Protein AF-A0A9E4IHD2-F1 (afdb_monomer)

Foldseek 3Di:
DDDLADQDDQDPPDALVPVVLLVQCLVPVDDDDDPNNVSRVCSLVGHDQAQAKDWDDPDDQFKTWIKTWHNDPPIDIDTDRVGMDRHVSVVSSVSVQVSSCVGHVDRPPPPD

Nearest PDB structures (foldseek):
  6lvv-assembly1_B  TM=8.253E-01  e=1.212E-04  Paracoccus sp. SSG05
  7dpy-assembly1_A  TM=5.306E-01  e=4.553E+00  Brucella abortus bv. 1 str. 9-941
  1kcf-assembly1_A  TM=3.009E-01  e=1.473E+00  Schizosaccharomyces pombe
  8h5y-assembly2_A  TM=2.288E-01  e=6.632E+00  Escherichia coli K-12

Mean predicted a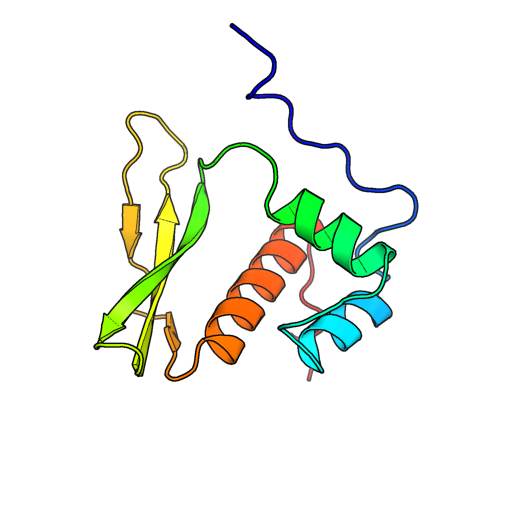ligned error: 5.0 Å

pLDDT: mean 90.04, std 11.97, range [42.06, 98.0]

Sequence (112 aa):
MSDFLKRPRLPAGIDGSRLDLWEEFRLRTFGKHSPDLQALLDYMRGGPITGKYFLKLTGPHSEWTLARFSDTFPLTTHTLPEHVFTTIEDAEFFVFRRRWEEMFGADPGAGS

Radius of gyration: 14.84 Å; Cα contacts (8 Å, |Δi|>4): 134; chains: 1; bounding box: 40×28×35 Å

Solvent-accessible surface area (backbone atoms only — not comparable to full-atom values): 6894 Å² total; per-residue (Å²): 144,84,63,82,76,56,60,66,73,77,61,86,97,69,59,76,82,52,52,67,49,55,50,51,41,71,78,46,75,73,79,92,65,55,73,67,46,45,50,50,49,52,44,71,70,45,45,67,63,55,54,36,76,47,79,41,78,78,38,92,97,49,29,35,27,39,27,30,33,34,79,52,82,80,77,49,77,45,76,41,83,92,42,70,29,70,46,69,60,62,46,51,51,49,54,49,45,52,54,42,23,76,72,52,76,53,53,90,71,79,85,114

Secondary structure (DSSP, 8-state):
--STT-PPPPPTT--TT-HHHHHHHHH-SSS---HHHHHHHHHHHSS--TT-EEEEEEETTTEEEEEEE-SSSSP-EEEEEEEEESSHHHHHHHHHHHHHHHHHS--GGGG-

Structure (mmCIF, N/CA/C/O backbone):
data_AF-A0A9E4IHD2-F1
#
_entry.id   AF-A0A9E4IHD2-F1
#
loop_
_atom_site.group_PDB
_atom_site.id
_atom_site.type_symbol
_atom_site.label_atom_id
_atom_site.label_alt_id
_atom_site.label_comp_id
_atom_site.label_asym_id
_atom_site.label_entity_id
_atom_site.label_seq_id
_atom_site.pdbx_PDB_ins_code
_atom_site.Cartn_x
_atom_site.Cartn_y
_atom_site.Cartn_z
_atom_site.occupancy
_atom_site.B_iso_or_equiv
_atom_site.auth_seq_id
_atom_site.auth_comp_id
_atom_site.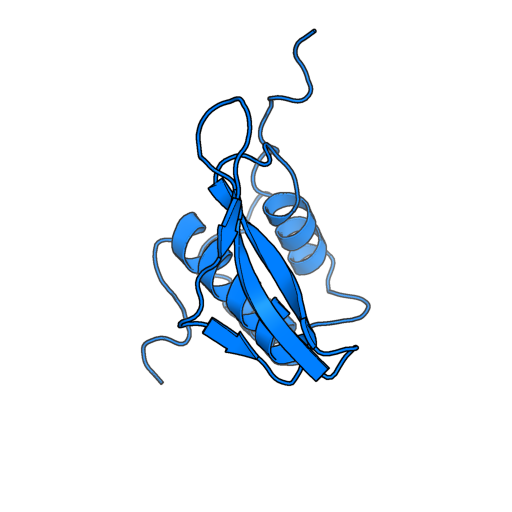auth_asym_id
_atom_site.auth_atom_id
_atom_site.pdbx_PDB_model_num
ATOM 1 N N . MET A 1 1 ? 26.728 -3.243 12.818 1.00 42.06 1 MET A N 1
ATOM 2 C CA . MET A 1 1 ? 25.466 -2.532 13.129 1.00 42.06 1 MET A CA 1
ATOM 3 C C . MET A 1 1 ? 24.902 -1.803 11.896 1.00 42.06 1 MET A C 1
ATOM 5 O O . MET A 1 1 ? 24.471 -0.669 12.013 1.00 42.06 1 MET A O 1
ATOM 9 N N . SER A 1 2 ? 24.916 -2.414 10.699 1.00 48.75 2 SER A N 1
ATOM 10 C CA . SER A 1 2 ? 24.560 -1.712 9.449 1.00 48.75 2 SER A CA 1
ATOM 11 C C . SER A 1 2 ? 24.237 -2.695 8.311 1.00 48.75 2 SER A C 1
ATOM 13 O O . SER A 1 2 ? 25.003 -2.850 7.370 1.00 48.75 2 SER A O 1
ATOM 15 N N . ASP A 1 3 ? 23.125 -3.419 8.433 1.00 48.38 3 ASP A N 1
ATOM 16 C CA . ASP A 1 3 ? 22.515 -4.139 7.294 1.00 48.38 3 ASP A CA 1
ATOM 17 C C . ASP A 1 3 ? 20.991 -3.927 7.252 1.00 48.38 3 ASP A C 1
ATOM 19 O O . ASP A 1 3 ? 20.410 -3.849 6.176 1.00 48.38 3 ASP A O 1
ATOM 23 N N . PHE A 1 4 ? 20.357 -3.663 8.402 1.00 50.84 4 PHE A N 1
ATOM 24 C CA . PHE A 1 4 ? 18.926 -3.337 8.523 1.00 50.84 4 PHE A CA 1
ATOM 25 C C . PHE A 1 4 ? 18.490 -2.003 7.884 1.00 50.84 4 PHE A C 1
ATOM 27 O O . PHE A 1 4 ? 17.295 -1.747 7.767 1.00 50.84 4 PHE A O 1
ATOM 34 N N . LEU A 1 5 ? 19.434 -1.149 7.471 1.00 56.03 5 LEU A N 1
ATOM 35 C CA . LEU A 1 5 ? 19.145 0.128 6.801 1.00 56.03 5 LEU A CA 1
ATOM 36 C C . LEU A 1 5 ? 19.228 0.049 5.272 1.00 56.03 5 LEU A C 1
ATOM 38 O O . LEU A 1 5 ? 18.877 1.019 4.598 1.00 56.03 5 LEU A O 1
ATOM 42 N N . LYS A 1 6 ? 19.676 -1.074 4.695 1.00 61.84 6 LYS A N 1
ATOM 43 C CA . LYS A 1 6 ? 19.684 -1.213 3.237 1.00 61.84 6 LYS A CA 1
ATOM 44 C C . LYS A 1 6 ? 18.247 -1.383 2.765 1.00 61.84 6 LYS A C 1
ATOM 46 O O . LYS A 1 6 ? 17.600 -2.386 3.060 1.00 61.84 6 LYS A O 1
ATOM 51 N N . ARG A 1 7 ? 17.741 -0.390 2.026 1.00 67.12 7 ARG A N 1
ATOM 52 C CA . ARG A 1 7 ? 16.509 -0.567 1.256 1.00 67.12 7 ARG A CA 1
ATOM 53 C C . ARG A 1 7 ? 16.707 -1.784 0.343 1.00 67.12 7 ARG A C 1
ATOM 55 O O . ARG A 1 7 ? 17.787 -1.905 -0.248 1.00 67.12 7 ARG A O 1
ATOM 62 N N . PRO A 1 8 ? 15.717 -2.688 0.235 1.00 78.69 8 PRO A N 1
ATOM 63 C CA . PRO A 1 8 ? 15.770 -3.724 -0.787 1.00 78.69 8 PRO A CA 1
ATOM 64 C C . PRO A 1 8 ? 15.955 -3.063 -2.162 1.00 78.69 8 PRO A C 1
ATOM 66 O O . PRO A 1 8 ? 15.703 -1.868 -2.320 1.00 78.69 8 PRO A O 1
ATOM 69 N N . ARG A 1 9 ? 16.451 -3.806 -3.153 1.00 85.25 9 ARG A N 1
ATOM 70 C CA . ARG A 1 9 ? 16.446 -3.333 -4.545 1.00 85.25 9 ARG A CA 1
ATOM 71 C C . ARG A 1 9 ? 15.100 -3.679 -5.167 1.00 85.25 9 ARG A C 1
ATOM 73 O O . ARG A 1 9 ? 14.591 -4.767 -4.907 1.00 85.25 9 ARG A O 1
ATOM 80 N N . LEU A 1 10 ? 14.549 -2.762 -5.962 1.00 89.56 10 LEU A N 1
ATOM 81 C CA . LEU A 1 10 ? 13.326 -3.023 -6.716 1.00 89.56 10 LEU A CA 1
ATOM 82 C C . LEU A 1 10 ? 13.566 -4.251 -7.613 1.00 89.56 10 LEU A C 1
ATOM 84 O O . LEU A 1 10 ? 14.647 -4.331 -8.212 1.00 89.56 10 LEU A O 1
ATOM 88 N N . PRO A 1 11 ? 12.632 -5.219 -7.684 1.00 92.50 11 PRO A N 1
ATOM 89 C CA . PRO A 1 11 ? 12.793 -6.369 -8.562 1.00 92.50 11 PRO A CA 1
ATOM 90 C C . PRO A 1 11 ? 12.990 -5.931 -10.017 1.00 92.50 11 PRO A C 1
ATOM 92 O O . PRO A 1 11 ? 12.402 -4.951 -10.475 1.00 92.50 11 PRO A O 1
ATOM 95 N N . ALA A 1 12 ? 13.844 -6.647 -10.747 1.00 92.69 12 ALA A N 1
ATOM 96 C CA . ALA A 1 12 ? 14.125 -6.325 -12.141 1.00 92.69 12 ALA A CA 1
ATOM 97 C C . ALA A 1 12 ? 1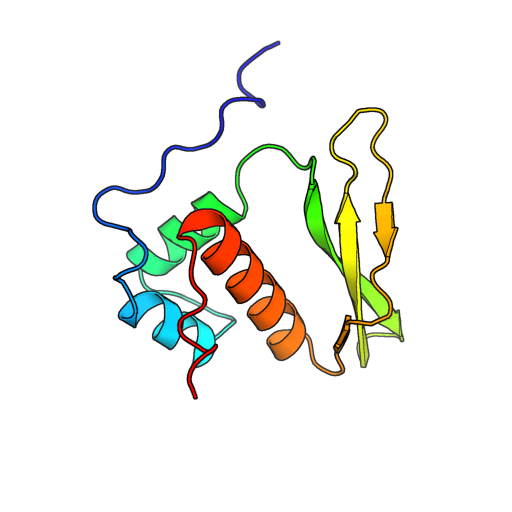2.858 -6.458 -13.003 1.00 92.69 12 ALA A C 1
ATOM 99 O O . ALA A 1 12 ? 12.097 -7.407 -12.837 1.00 92.69 12 ALA A O 1
ATOM 100 N N . GLY A 1 13 ? 12.653 -5.526 -13.939 1.00 93.88 13 GLY A N 1
ATOM 101 C CA . GLY A 1 13 ? 11.503 -5.550 -14.854 1.00 93.88 13 GLY A CA 1
ATOM 102 C C . GLY A 1 13 ? 10.164 -5.134 -14.229 1.00 93.88 13 GLY A C 1
ATOM 103 O O . GLY A 1 13 ? 9.121 -5.341 -14.850 1.00 93.88 13 GLY A O 1
ATOM 104 N N . ILE A 1 14 ? 10.178 -4.565 -13.019 1.00 95.38 14 ILE A N 1
ATOM 105 C CA . ILE A 1 14 ? 8.999 -3.952 -12.401 1.00 95.38 14 ILE A CA 1
ATOM 106 C C . ILE A 1 14 ? 9.153 -2.432 -12.424 1.00 95.38 14 ILE A C 1
ATOM 108 O O . ILE A 1 14 ? 10.109 -1.890 -11.873 1.00 95.38 14 ILE A O 1
ATOM 112 N N . ASP A 1 15 ? 8.191 -1.756 -13.045 1.00 95.00 15 ASP A N 1
ATOM 113 C CA . ASP A 1 15 ? 8.048 -0.303 -13.056 1.00 95.00 15 ASP A CA 1
ATOM 114 C C . ASP A 1 15 ? 6.558 0.090 -13.078 1.00 95.00 15 ASP A C 1
ATOM 116 O O . ASP A 1 15 ? 5.671 -0.769 -13.059 1.00 95.00 15 ASP A O 1
ATOM 120 N N . GLY A 1 16 ? 6.277 1.396 -13.128 1.00 93.94 16 GLY A N 1
ATOM 121 C CA . GLY A 1 16 ? 4.915 1.934 -13.107 1.00 93.94 16 GLY A CA 1
ATOM 122 C C . GLY A 1 16 ? 4.032 1.545 -14.298 1.00 93.94 16 GLY A C 1
ATOM 123 O O . GLY A 1 16 ? 2.828 1.779 -14.242 1.00 93.94 16 GLY A O 1
ATOM 124 N N . SER A 1 17 ? 4.587 0.949 -15.359 1.00 95.25 17 SER A N 1
ATOM 125 C CA . SER A 1 17 ? 3.822 0.469 -16.516 1.00 95.25 17 SER A CA 1
ATOM 126 C C . SER A 1 17 ? 3.240 -0.937 -16.326 1.00 95.25 17 SER A C 1
ATOM 128 O O . SER A 1 17 ? 2.402 -1.360 -17.124 1.00 95.25 17 SER A O 1
ATOM 130 N N . ARG A 1 18 ? 3.627 -1.652 -15.257 1.00 96.94 18 ARG A N 1
ATOM 131 C CA . ARG A 1 18 ? 3.119 -2.989 -14.894 1.00 96.94 18 ARG A CA 1
ATOM 132 C C . ARG A 1 18 ? 1.698 -2.947 -14.318 1.00 96.94 18 ARG A C 1
ATOM 134 O O . ARG A 1 18 ? 1.441 -3.378 -13.194 1.00 96.94 18 ARG A O 1
ATOM 141 N N . LEU A 1 19 ? 0.759 -2.415 -15.099 1.00 96.81 19 LEU A N 1
ATOM 142 C CA . LEU A 1 19 ? -0.650 -2.275 -14.721 1.00 96.81 19 LEU A CA 1
ATOM 143 C C . LEU A 1 19 ? -1.324 -3.626 -14.450 1.00 96.81 19 LEU A C 1
ATOM 145 O O . LEU A 1 19 ? -2.279 -3.686 -13.685 1.00 96.81 19 LEU A O 1
ATOM 149 N N . ASP A 1 20 ? -0.790 -4.714 -15.006 1.00 97.62 20 ASP A N 1
ATOM 150 C CA . ASP A 1 20 ? -1.206 -6.081 -14.696 1.00 97.62 20 ASP A CA 1
ATOM 151 C C . ASP A 1 20 ? -1.064 -6.413 -13.201 1.00 97.62 20 ASP A C 1
ATOM 153 O O . ASP A 1 20 ? -1.953 -7.039 -12.628 1.00 97.62 20 ASP A O 1
ATOM 157 N N . LEU A 1 21 ? 0.002 -5.938 -12.547 1.00 98.00 21 LEU A N 1
ATOM 158 C CA . LEU A 1 21 ? 0.228 -6.157 -11.114 1.00 98.00 21 LEU A CA 1
ATOM 159 C C . LEU A 1 21 ? -0.704 -5.299 -10.253 1.00 98.00 21 LEU A C 1
ATOM 161 O O . LEU A 1 21 ? -1.182 -5.751 -9.210 1.00 98.00 21 LEU A O 1
ATOM 165 N N . TRP A 1 22 ? -0.968 -4.065 -10.69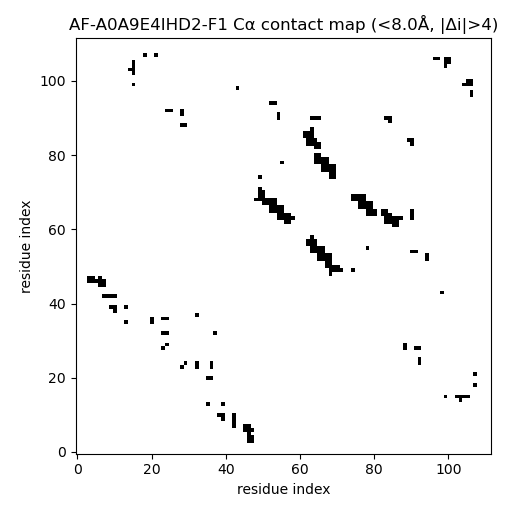2 1.00 97.38 22 TRP A N 1
ATOM 166 C CA . TRP A 1 22 ? -1.929 -3.181 -10.034 1.00 97.38 22 TRP A CA 1
ATOM 167 C C . TRP A 1 22 ? -3.343 -3.770 -10.090 1.00 97.38 22 TRP A C 1
ATOM 169 O O . TRP A 1 22 ? -4.018 -3.860 -9.063 1.00 97.38 22 TRP A O 1
ATOM 179 N N . GLU A 1 23 ? -3.762 -4.234 -11.270 1.00 97.38 23 GLU A N 1
ATOM 180 C CA . GLU A 1 23 ? -5.059 -4.879 -11.475 1.00 97.38 23 GLU A CA 1
ATOM 181 C C . GLU A 1 23 ? -5.178 -6.191 -10.696 1.00 97.38 23 GLU A C 1
ATOM 183 O O . GLU A 1 23 ? -6.212 -6.434 -10.072 1.00 97.38 23 GLU A O 1
ATOM 188 N N . GLU A 1 24 ? -4.127 -7.020 -10.664 1.00 98.00 24 GLU A N 1
ATOM 189 C CA . GLU A 1 24 ? -4.130 -8.253 -9.871 1.00 98.00 24 GLU A CA 1
ATOM 190 C C . GLU A 1 24 ? -4.407 -7.957 -8.389 1.00 98.00 24 GLU A C 1
ATOM 192 O O . GLU A 1 24 ? -5.289 -8.582 -7.794 1.00 98.00 24 GLU A O 1
ATOM 197 N N . PHE A 1 25 ? -3.707 -6.981 -7.802 1.00 97.81 25 PHE A N 1
ATOM 198 C CA . PHE A 1 25 ? -3.895 -6.628 -6.394 1.00 97.81 25 PHE A CA 1
ATOM 199 C C . PHE A 1 25 ? -5.262 -5.980 -6.124 1.00 97.81 25 PHE A C 1
ATOM 201 O O . PHE A 1 25 ? -5.866 -6.225 -5.077 1.00 97.81 25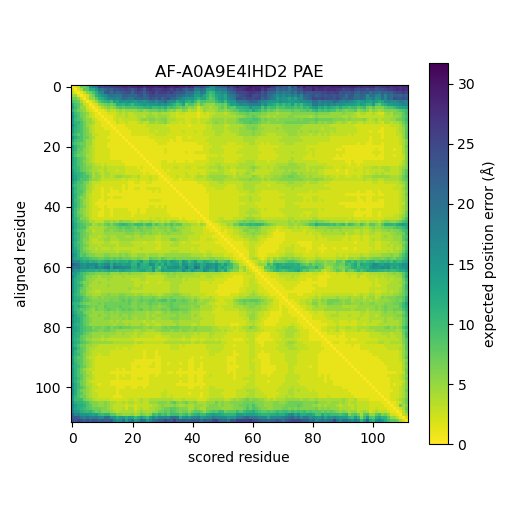 PHE A O 1
ATOM 208 N N . ARG A 1 26 ? -5.781 -5.184 -7.070 1.00 95.88 26 ARG A N 1
ATOM 209 C CA . ARG A 1 26 ? -7.126 -4.593 -6.987 1.00 95.88 26 ARG A CA 1
ATOM 210 C C . ARG A 1 26 ? -8.221 -5.655 -6.993 1.00 95.88 26 ARG A C 1
ATOM 212 O O . ARG A 1 26 ? -9.160 -5.569 -6.210 1.00 95.88 26 ARG A O 1
ATOM 219 N N . LEU A 1 27 ? -8.120 -6.640 -7.886 1.00 96.19 27 LEU A N 1
ATOM 220 C CA . LEU A 1 27 ? -9.102 -7.722 -8.000 1.00 96.19 27 LEU A CA 1
ATOM 221 C C . LEU A 1 27 ? -9.024 -8.691 -6.820 1.00 96.19 27 LEU A C 1
ATOM 223 O O . LEU A 1 27 ? -10.025 -9.306 -6.452 1.00 96.19 27 LEU A O 1
ATOM 227 N N . ARG A 1 28 ? -7.833 -8.849 -6.241 1.00 96.38 28 ARG A N 1
ATOM 228 C CA . ARG A 1 28 ? -7.592 -9.746 -5.121 1.00 96.38 28 ARG A CA 1
ATOM 229 C C . ARG A 1 28 ? -6.497 -9.174 -4.229 1.00 96.38 28 ARG A C 1
ATOM 231 O O . ARG A 1 28 ? -5.317 -9.376 -4.478 1.00 96.38 28 ARG A O 1
ATOM 238 N N . THR A 1 29 ? -6.897 -8.524 -3.143 1.00 95.81 29 THR A N 1
ATOM 239 C CA . THR A 1 29 ? -5.977 -7.901 -2.174 1.00 95.81 29 THR A CA 1
ATOM 240 C C . THR A 1 29 ? -5.235 -8.942 -1.327 1.00 95.81 29 THR A C 1
ATOM 242 O O . THR A 1 29 ? -4.038 -8.816 -1.049 1.00 95.81 29 THR A O 1
ATOM 245 N N . PHE A 1 30 ? -5.926 -10.024 -0.955 1.00 94.69 30 PHE A N 1
ATOM 246 C CA . PHE A 1 30 ? -5.405 -11.077 -0.081 1.00 94.69 30 PHE A CA 1
ATOM 247 C C . PHE A 1 30 ? -5.275 -12.430 -0.780 1.00 94.69 30 PHE A C 1
ATOM 249 O O . PHE A 1 30 ? -5.959 -12.733 -1.755 1.00 94.69 30 PHE A O 1
ATOM 256 N N . GLY A 1 31 ? -4.425 -13.288 -0.221 1.00 94.06 31 GLY A N 1
ATOM 257 C CA . GLY A 1 31 ? -4.177 -14.631 -0.732 1.00 94.06 31 GLY A CA 1
ATOM 258 C C . GLY A 1 31 ? -2.893 -14.725 -1.553 1.00 94.06 31 GLY A C 1
ATOM 259 O O . GLY A 1 31 ? -1.989 -13.904 -1.424 1.00 94.06 31 GLY A O 1
ATOM 260 N N . LYS A 1 32 ? -2.785 -15.795 -2.346 1.00 95.62 32 LYS A N 1
ATOM 261 C CA . LYS A 1 32 ? -1.562 -16.126 -3.086 1.00 95.62 32 LYS A CA 1
ATOM 262 C C . LYS A 1 32 ? -1.457 -15.324 -4.377 1.00 95.62 32 LYS A C 1
ATOM 264 O O . LYS A 1 32 ? -2.151 -15.657 -5.335 1.00 95.62 32 LYS A O 1
ATOM 269 N N . HIS A 1 33 ? -0.524 -14.388 -4.426 1.00 97.94 33 HIS A N 1
ATOM 270 C CA . HIS A 1 33 ? -0.238 -13.560 -5.599 1.00 97.94 33 HIS A CA 1
ATOM 271 C C . HIS A 1 33 ? 0.705 -14.224 -6.603 1.00 97.94 33 HIS A C 1
ATOM 273 O O . HIS A 1 33 ? 1.358 -15.229 -6.296 1.00 97.94 33 HIS A O 1
ATOM 279 N N . SER A 1 34 ? 0.748 -13.678 -7.820 1.00 98.00 34 SER A N 1
ATOM 280 C CA . SER A 1 34 ? 1.772 -14.010 -8.810 1.00 98.00 34 SER A CA 1
ATOM 281 C C . SER A 1 34 ? 3.179 -13.746 -8.248 1.00 98.00 34 SER A C 1
ATOM 283 O O . SER A 1 34 ? 3.337 -12.924 -7.340 1.00 98.00 34 SER A O 1
ATOM 285 N N . PRO A 1 35 ? 4.226 -14.431 -8.749 1.00 97.69 35 PRO A N 1
ATOM 286 C CA . PRO A 1 35 ? 5.594 -14.209 -8.277 1.00 97.69 35 PRO A CA 1
ATOM 287 C C . PRO A 1 35 ? 6.044 -12.745 -8.375 1.00 97.69 35 PRO A C 1
ATOM 289 O O . PRO A 1 35 ? 6.676 -12.243 -7.448 1.00 97.69 35 PRO A O 1
ATOM 292 N N . ASP A 1 36 ? 5.668 -12.053 -9.453 1.00 97.88 36 ASP A N 1
ATOM 293 C CA . ASP A 1 36 ? 6.005 -10.643 -9.671 1.00 97.88 36 ASP A CA 1
ATOM 294 C C . ASP A 1 36 ? 5.293 -9.729 -8.668 1.00 97.88 36 ASP A C 1
ATOM 296 O O . ASP A 1 36 ? 5.941 -8.894 -8.031 1.00 97.88 36 ASP A O 1
ATOM 300 N N . LEU A 1 37 ? 3.979 -9.909 -8.468 1.00 98.00 37 LEU A N 1
ATOM 301 C CA . LEU A 1 37 ? 3.237 -9.122 -7.483 1.00 98.00 37 LEU A CA 1
ATOM 302 C C . LEU A 1 37 ? 3.746 -9.409 -6.066 1.00 98.00 37 LEU A C 1
ATOM 304 O O . LEU A 1 37 ? 3.918 -8.485 -5.275 1.00 98.00 37 LEU A O 1
ATOM 308 N N . GLN A 1 38 ? 4.054 -10.667 -5.745 1.00 97.31 38 GLN A N 1
ATOM 309 C CA . GLN A 1 38 ? 4.622 -11.018 -4.447 1.00 97.31 38 GLN A CA 1
ATOM 310 C C . GLN A 1 38 ? 5.979 -10.335 -4.223 1.00 97.31 38 GLN A C 1
ATOM 312 O O . GLN A 1 38 ? 6.185 -9.738 -3.169 1.00 97.31 38 GLN A O 1
ATOM 317 N N . ALA A 1 39 ? 6.871 -10.344 -5.218 1.00 96.12 39 ALA A N 1
ATOM 318 C CA . ALA A 1 39 ? 8.166 -9.673 -5.129 1.00 96.12 39 ALA A CA 1
ATOM 319 C C . ALA A 1 39 ? 8.026 -8.148 -4.966 1.00 96.12 39 ALA A C 1
ATOM 321 O O . ALA A 1 39 ? 8.755 -7.537 -4.179 1.00 96.12 39 ALA A O 1
ATOM 322 N N . LEU A 1 40 ? 7.069 -7.528 -5.666 1.00 96.50 40 LEU A N 1
ATOM 323 C CA . LEU A 1 40 ? 6.749 -6.110 -5.496 1.00 96.50 40 LEU A CA 1
ATOM 324 C C . LEU A 1 40 ? 6.222 -5.811 -4.084 1.00 96.50 40 LEU A C 1
ATOM 326 O O . LEU A 1 40 ? 6.667 -4.852 -3.452 1.00 96.50 40 LEU A O 1
ATOM 330 N N . LEU A 1 41 ? 5.309 -6.633 -3.561 1.00 95.75 41 LEU A N 1
ATOM 331 C CA . LEU A 1 41 ? 4.771 -6.470 -2.209 1.00 95.75 41 LEU A CA 1
ATOM 332 C C . LEU A 1 41 ? 5.853 -6.645 -1.143 1.00 95.75 41 LEU A C 1
ATOM 334 O O . LEU A 1 41 ? 5.892 -5.873 -0.184 1.00 95.75 41 LEU A O 1
ATOM 338 N N . ASP A 1 42 ? 6.749 -7.614 -1.313 1.00 94.38 42 ASP A N 1
ATOM 339 C CA . ASP A 1 42 ? 7.879 -7.834 -0.411 1.00 94.38 42 ASP A CA 1
ATOM 340 C C . ASP A 1 42 ? 8.832 -6.634 -0.427 1.00 94.38 42 ASP A C 1
ATOM 342 O O . ASP A 1 42 ? 9.276 -6.179 0.630 1.00 94.38 42 ASP A O 1
ATOM 346 N N . TYR A 1 43 ? 9.081 -6.048 -1.603 1.00 93.62 43 TYR A N 1
ATOM 347 C CA . TYR A 1 43 ? 9.837 -4.804 -1.732 1.00 93.62 43 TYR A CA 1
ATOM 348 C C . TYR A 1 43 ? 9.143 -3.626 -1.027 1.00 93.62 43 TYR A C 1
ATOM 350 O O . TYR A 1 43 ? 9.774 -2.946 -0.217 1.00 93.62 43 TYR A O 1
ATOM 358 N N . MET A 1 44 ? 7.844 -3.412 -1.276 1.00 92.19 44 MET A N 1
ATOM 359 C CA . MET A 1 44 ? 7.038 -2.349 -0.654 1.00 92.19 44 MET A CA 1
ATOM 360 C C . MET A 1 44 ? 6.977 -2.466 0.875 1.00 92.19 44 MET A C 1
ATOM 362 O O . MET A 1 44 ? 6.970 -1.463 1.593 1.00 92.19 44 MET A O 1
ATOM 366 N N . ARG A 1 45 ? 6.894 -3.697 1.389 1.00 90.38 45 ARG A N 1
ATOM 367 C CA . ARG A 1 45 ? 6.841 -3.988 2.829 1.00 90.38 45 ARG A CA 1
ATOM 368 C C . ARG A 1 45 ? 8.229 -3.930 3.465 1.00 90.38 45 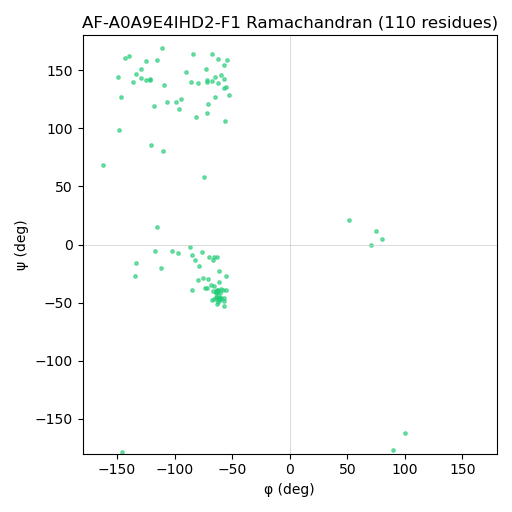ARG A C 1
ATOM 370 O O . ARG A 1 45 ? 8.350 -3.528 4.625 1.00 90.38 45 ARG A O 1
ATOM 377 N N . GLY A 1 46 ? 9.271 -4.263 2.707 1.00 87.19 46 GLY A N 1
ATOM 378 C CA . GLY A 1 46 ? 10.671 -4.198 3.112 1.00 87.19 46 GLY A CA 1
ATOM 379 C C . GLY A 1 46 ? 11.197 -2.772 3.322 1.00 87.19 46 GLY A C 1
ATOM 380 O O . GLY A 1 46 ? 10.575 -1.779 2.952 1.00 87.19 46 GLY A O 1
ATOM 381 N N . GLY A 1 47 ? 12.343 -2.641 3.993 1.00 79.44 47 GLY A N 1
ATOM 382 C CA . GLY A 1 47 ? 13.021 -1.357 4.234 1.00 79.44 47 GLY A CA 1
ATOM 383 C C . GLY A 1 47 ? 12.614 -0.607 5.519 1.00 79.44 47 GLY A C 1
ATOM 384 O O . GLY A 1 47 ? 11.813 -1.117 6.309 1.00 79.44 47 GLY A O 1
ATOM 385 N N . PRO A 1 48 ? 13.167 0.604 5.742 1.00 85.12 48 PRO A N 1
ATOM 386 C CA . PRO A 1 48 ? 12.983 1.377 6.975 1.00 85.12 48 PRO A CA 1
ATOM 387 C C . PRO A 1 48 ? 11.519 1.709 7.272 1.00 85.12 48 PRO A C 1
ATOM 389 O O . PRO A 1 48 ? 10.740 1.945 6.357 1.00 85.12 48 PRO A O 1
ATOM 392 N N . ILE A 1 49 ? 11.149 1.745 8.553 1.00 89.12 49 ILE A N 1
ATOM 393 C CA . ILE A 1 49 ? 9.776 2.042 8.997 1.00 89.12 49 ILE A CA 1
ATOM 394 C C . ILE A 1 49 ? 9.431 3.539 8.979 1.00 89.12 49 ILE A C 1
ATOM 396 O O . ILE A 1 49 ? 8.258 3.896 8.963 1.00 89.12 49 ILE A O 1
ATOM 400 N N . THR A 1 50 ? 10.441 4.410 8.948 1.00 90.75 50 THR A N 1
ATOM 401 C CA . THR A 1 50 ? 10.288 5.869 8.870 1.00 90.75 50 THR A CA 1
ATOM 402 C C . THR A 1 50 ? 9.398 6.260 7.694 1.00 90.75 50 THR A C 1
ATOM 404 O O . THR A 1 50 ? 9.630 5.792 6.576 1.00 90.75 50 THR A O 1
ATOM 407 N N . GLY A 1 51 ? 8.382 7.081 7.945 1.00 90.81 51 GLY A N 1
ATOM 408 C CA . GLY A 1 51 ? 7.453 7.532 6.912 1.00 90.81 51 GLY A CA 1
ATOM 409 C C . GLY A 1 51 ? 6.494 6.461 6.380 1.00 90.81 51 GLY A C 1
ATOM 410 O O . GLY A 1 51 ? 5.679 6.782 5.517 1.00 90.81 51 GLY A O 1
ATOM 411 N N . LYS A 1 52 ? 6.535 5.202 6.849 1.00 92.38 52 LYS A N 1
ATOM 412 C CA . LYS A 1 52 ? 5.639 4.152 6.337 1.00 92.38 52 LYS A CA 1
ATOM 413 C C . LYS A 1 52 ? 4.202 4.348 6.803 1.00 92.38 52 LYS A C 1
ATOM 415 O O . LYS A 1 52 ? 3.946 4.623 7.976 1.00 92.38 52 LYS A O 1
ATOM 420 N N . TYR A 1 53 ? 3.274 4.099 5.883 1.00 95.06 53 TYR A N 1
ATOM 421 C CA . TYR A 1 53 ? 1.860 3.924 6.193 1.00 95.06 53 TYR A CA 1
ATOM 422 C C . TYR A 1 53 ? 1.592 2.595 6.900 1.00 95.06 53 TYR A C 1
ATOM 424 O O . TYR A 1 53 ? 2.158 1.559 6.524 1.00 95.06 53 TYR A O 1
ATOM 432 N N . PHE A 1 54 ? 0.685 2.634 7.870 1.00 94.12 54 PHE A N 1
ATOM 433 C CA . PHE A 1 54 ? 0.109 1.476 8.544 1.00 94.12 54 PHE A CA 1
ATOM 434 C C . PHE A 1 54 ? -1.374 1.715 8.849 1.00 94.12 54 PHE A C 1
ATOM 436 O O . PHE A 1 54 ? -1.839 2.855 8.879 1.00 94.12 54 PHE A O 1
ATOM 443 N N . LEU A 1 55 ? -2.115 0.633 9.078 1.00 95.06 55 LEU A N 1
ATOM 444 C CA . LEU A 1 55 ? -3.523 0.696 9.455 1.00 95.06 55 LEU A CA 1
ATOM 445 C C . LEU A 1 55 ? -3.655 0.635 10.973 1.00 95.06 55 LEU A C 1
ATOM 447 O O . LEU A 1 55 ? -3.152 -0.287 11.619 1.00 95.06 55 LEU A O 1
ATOM 451 N N . LYS A 1 56 ? -4.339 1.621 11.545 1.00 94.12 56 LYS A N 1
ATOM 452 C CA . LYS A 1 56 ? -4.700 1.660 12.958 1.00 94.12 56 LYS A CA 1
ATOM 453 C C . LYS A 1 56 ? -6.141 1.188 13.103 1.00 94.12 56 LYS A C 1
ATOM 455 O O . LYS A 1 56 ? -7.039 1.787 12.521 1.00 94.12 56 LYS A O 1
ATOM 460 N N . LEU A 1 57 ? -6.361 0.145 13.897 1.00 93.19 57 LEU A N 1
ATOM 461 C CA . LEU A 1 57 ? -7.707 -0.289 14.263 1.00 93.19 57 LEU A CA 1
ATOM 462 C C . LEU A 1 57 ? -8.318 0.738 15.227 1.00 93.19 57 LEU A C 1
ATOM 464 O O . LEU A 1 57 ? -7.744 1.003 16.286 1.00 93.19 57 LEU A O 1
ATOM 468 N N . THR A 1 58 ? -9.449 1.328 14.854 1.00 89.44 58 THR A N 1
ATOM 469 C CA . THR A 1 58 ? -10.161 2.340 15.656 1.00 89.44 58 THR A CA 1
ATOM 470 C C . THR A 1 58 ? -11.500 1.830 16.188 1.00 89.44 58 THR A C 1
ATOM 472 O O . THR A 1 58 ? -11.952 2.300 17.230 1.00 89.44 58 THR A O 1
ATOM 475 N N . GLY A 1 59 ? -12.059 0.785 15.570 1.00 85.00 59 GLY A N 1
ATOM 476 C CA . GLY A 1 59 ? -13.211 0.023 16.053 1.00 85.00 59 GLY A CA 1
ATOM 477 C C . GLY A 1 59 ? -12.952 -1.487 15.945 1.00 85.00 59 GLY A C 1
ATOM 478 O O . GLY A 1 59 ? -12.247 -1.905 15.025 1.00 85.00 59 GLY A O 1
ATOM 479 N N . PRO A 1 60 ? -13.469 -2.335 16.856 1.00 80.88 60 PRO A N 1
ATOM 480 C CA . PRO A 1 60 ? -13.195 -3.774 16.845 1.00 80.88 60 PRO A C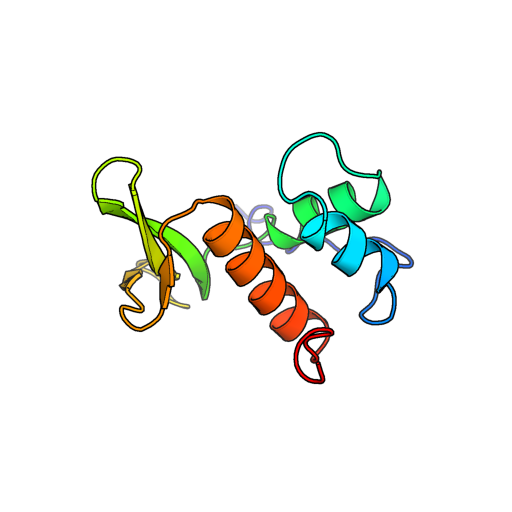A 1
ATOM 481 C C . PRO A 1 60 ? -13.560 -4.440 15.511 1.00 80.88 60 PRO A C 1
ATOM 483 O O . PRO A 1 60 ? -14.731 -4.657 15.219 1.00 80.88 60 PRO A O 1
ATOM 486 N N . HIS A 1 61 ? -12.544 -4.785 14.715 1.00 70.62 61 HIS A N 1
ATOM 487 C CA . HIS A 1 61 ? -12.664 -5.469 13.417 1.00 70.62 61 HIS A CA 1
ATOM 488 C C . HIS A 1 61 ? -13.643 -4.833 12.415 1.00 70.62 61 HIS A C 1
ATOM 490 O O . HIS A 1 61 ? -14.103 -5.514 11.503 1.00 70.62 61 HIS A O 1
ATOM 496 N N . SER A 1 62 ? -13.972 -3.554 12.583 1.00 86.31 62 SER A N 1
ATOM 497 C CA . SER A 1 62 ? -15.005 -2.883 11.788 1.00 86.31 62 SER A CA 1
ATOM 498 C C . SER A 1 62 ? -14.572 -1.525 11.257 1.00 86.31 62 SER A C 1
ATOM 500 O O . SER A 1 62 ? -15.244 -0.972 10.394 1.00 86.31 62 SER A O 1
ATOM 502 N N . GLU A 1 63 ? -13.496 -0.958 11.806 1.00 93.00 63 GLU A N 1
ATOM 503 C CA . GLU A 1 63 ? -13.038 0.371 11.433 1.00 93.00 63 GLU A CA 1
ATOM 504 C C . GLU A 1 63 ? -11.516 0.466 11.512 1.00 93.00 63 GLU A C 1
ATOM 506 O O . GLU A 1 63 ? -10.894 0.176 12.543 1.00 93.00 63 GLU A O 1
ATOM 511 N N . TRP A 1 64 ? -10.935 0.905 10.401 1.00 95.62 64 TRP A N 1
ATOM 512 C CA . TRP A 1 64 ? -9.516 1.168 10.253 1.00 95.62 64 TRP A CA 1
ATOM 513 C C . TRP A 1 64 ? -9.318 2.619 9.850 1.00 95.62 64 TRP A C 1
ATOM 515 O O . TRP A 1 64 ? -10.049 3.150 9.021 1.00 95.62 64 TRP A O 1
ATOM 525 N N . THR A 1 65 ? -8.285 3.244 10.397 1.00 95.75 65 THR A N 1
ATOM 526 C CA . THR A 1 65 ? -7.832 4.570 9.983 1.00 95.75 65 THR A CA 1
ATOM 527 C C . THR A 1 65 ? -6.385 4.491 9.529 1.00 95.75 65 THR A C 1
ATOM 529 O O . THR A 1 65 ? -5.575 3.762 10.115 1.00 95.75 65 THR A O 1
ATOM 532 N N . LEU A 1 66 ? -6.038 5.244 8.488 1.00 97.00 66 LEU A N 1
ATOM 533 C CA . LEU A 1 66 ? -4.655 5.338 8.043 1.00 97.00 66 LEU A CA 1
ATOM 534 C C . LEU A 1 66 ? -3.800 6.064 9.087 1.00 97.00 66 LEU A C 1
ATOM 536 O O . LEU A 1 66 ? -4.201 7.060 9.685 1.00 97.00 66 LEU A O 1
ATOM 540 N N . ALA A 1 67 ? -2.582 5.593 9.289 1.00 96.12 67 ALA A N 1
ATOM 541 C CA . ALA A 1 67 ? -1.589 6.283 10.088 1.00 96.12 67 ALA A CA 1
ATOM 542 C C . ALA A 1 67 ? -0.213 6.171 9.434 1.00 96.12 67 ALA A C 1
ATOM 544 O O . ALA A 1 67 ? 0.019 5.339 8.555 1.00 96.12 67 ALA A O 1
ATOM 545 N N . ARG A 1 68 ? 0.706 7.039 9.850 1.00 96.00 68 ARG A N 1
ATOM 546 C CA . ARG A 1 68 ? 2.058 7.126 9.301 1.00 96.00 68 ARG A CA 1
ATOM 547 C C . ARG A 1 68 ? 3.082 7.276 10.417 1.00 96.00 68 ARG A C 1
ATOM 549 O O . ARG A 1 68 ? 2.837 7.996 11.385 1.00 96.00 68 ARG A O 1
ATOM 556 N N . PHE A 1 69 ? 4.222 6.606 10.290 1.00 95.50 69 PHE A N 1
ATOM 557 C CA . PHE A 1 69 ? 5.381 6.860 11.150 1.00 95.50 6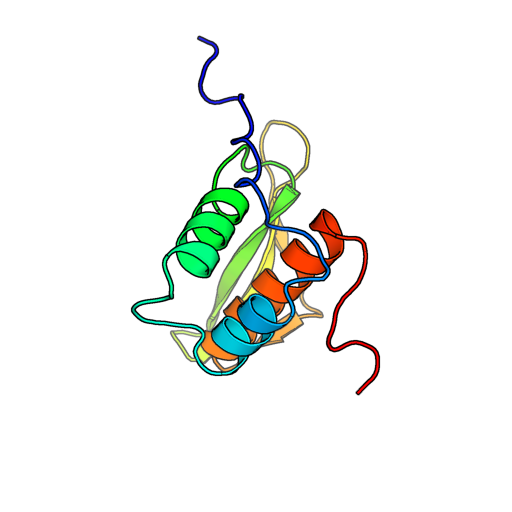9 PHE A CA 1
ATOM 558 C C . PHE A 1 69 ? 6.058 8.187 10.792 1.00 95.50 69 PHE A C 1
ATOM 560 O O . PHE A 1 69 ? 6.047 8.587 9.630 1.00 95.50 69 PHE A O 1
ATOM 567 N N . SER A 1 70 ? 6.688 8.847 11.766 1.00 94.50 70 SER A N 1
ATOM 568 C CA . SER A 1 70 ? 7.574 9.987 11.503 1.00 94.50 70 SER A CA 1
ATOM 569 C C . SER A 1 70 ? 8.779 9.594 10.646 1.00 94.50 70 SER A C 1
ATOM 571 O O . SER A 1 70 ? 9.175 8.427 10.580 1.00 94.50 70 SER A O 1
ATOM 573 N N . ASP A 1 71 ? 9.398 10.588 10.010 1.00 91.69 71 ASP A N 1
ATOM 574 C CA . ASP A 1 71 ? 10.605 10.389 9.200 1.00 91.69 71 ASP A CA 1
ATOM 575 C C . ASP A 1 71 ? 11.895 10.351 10.037 1.00 91.69 71 ASP A C 1
ATOM 577 O O . ASP A 1 71 ? 12.949 9.938 9.553 1.00 91.69 71 ASP A O 1
ATOM 581 N N . THR A 1 72 ? 11.823 10.762 11.306 1.00 91.25 72 THR A N 1
ATOM 582 C CA . THR A 1 72 ? 12.965 10.866 12.221 1.00 91.25 72 THR A CA 1
ATOM 583 C C . THR A 1 72 ? 12.745 10.085 13.513 1.00 91.25 72 THR A C 1
ATOM 585 O O . THR A 1 72 ? 11.614 9.782 13.902 1.00 91.25 72 THR A O 1
ATOM 588 N N . PHE A 1 73 ? 13.857 9.750 14.175 1.00 87.81 73 PHE A N 1
ATOM 589 C CA . PHE A 1 73 ? 13.870 9.102 15.485 1.00 87.81 73 PHE A CA 1
ATOM 590 C C . PHE A 1 73 ? 13.884 10.139 16.629 1.00 87.81 73 PHE A C 1
ATOM 592 O O . PHE A 1 73 ? 14.520 11.183 16.470 1.00 87.81 73 PHE A O 1
ATOM 599 N N . PRO A 1 74 ? 13.279 9.844 17.801 1.00 91.94 74 PRO A N 1
ATOM 600 C CA . PRO A 1 74 ? 12.475 8.654 18.096 1.00 91.94 74 PRO A CA 1
ATOM 601 C C . PRO A 1 74 ? 11.188 8.621 17.260 1.00 91.94 74 PRO A C 1
ATOM 603 O O . PRO A 1 74 ? 10.609 9.664 16.977 1.00 91.94 74 PRO A O 1
ATOM 606 N N . LEU A 1 75 ? 10.767 7.421 16.841 1.00 93.19 75 LEU A N 1
ATOM 607 C CA . LEU A 1 75 ? 9.595 7.269 15.976 1.00 93.19 75 LEU A CA 1
ATOM 608 C C . LEU A 1 75 ? 8.329 7.713 16.710 1.00 93.19 75 LEU A C 1
ATOM 610 O O . LEU A 1 75 ? 8.015 7.201 17.786 1.00 93.19 75 LEU A O 1
ATOM 614 N N . THR A 1 76 ? 7.575 8.609 16.088 1.00 95.81 76 THR A N 1
ATOM 615 C CA . THR A 1 76 ? 6.208 8.953 16.475 1.00 95.81 76 THR A CA 1
ATOM 616 C C . THR A 1 76 ? 5.233 8.459 15.409 1.00 95.81 76 THR A C 1
ATOM 618 O O . THR A 1 76 ? 5.633 7.997 14.337 1.00 95.81 76 THR A O 1
ATOM 621 N N . THR A 1 77 ? 3.936 8.502 15.714 1.00 96.19 77 THR A N 1
ATOM 622 C CA . THR A 1 77 ? 2.885 8.134 14.760 1.00 96.19 77 THR A CA 1
ATOM 623 C C . THR A 1 77 ? 1.895 9.275 14.602 1.00 96.19 77 THR A C 1
ATOM 625 O O . THR A 1 77 ? 1.538 9.942 15.573 1.00 96.19 77 THR A O 1
ATOM 628 N N . HIS A 1 78 ? 1.443 9.481 13.373 1.00 95.31 78 HIS A N 1
ATOM 629 C CA . HIS A 1 78 ? 0.433 10.463 13.014 1.00 95.31 78 HIS A CA 1
ATOM 630 C C . HIS A 1 78 ? -0.761 9.716 12.432 1.00 95.31 78 HIS A C 1
ATOM 632 O O . HIS A 1 78 ? -0.619 8.981 11.459 1.00 95.31 78 HIS A O 1
ATOM 638 N N . THR A 1 79 ? -1.926 9.852 13.067 1.00 95.75 79 THR A N 1
ATOM 639 C CA . THR A 1 79 ? -3.185 9.335 12.513 1.00 95.75 79 THR A CA 1
ATOM 640 C C . THR A 1 79 ? -3.685 10.316 11.456 1.00 95.75 79 THR A C 1
ATOM 642 O O . THR A 1 79 ? -3.601 11.522 11.672 1.00 95.75 79 THR A O 1
ATOM 645 N N . LEU A 1 80 ? -4.190 9.794 10.344 1.00 95.00 80 LEU A N 1
ATOM 646 C CA . LEU A 1 80 ? -4.763 10.535 9.223 1.00 95.00 80 LEU A CA 1
ATOM 647 C C . LEU A 1 80 ? -6.284 10.282 9.225 1.00 95.00 80 LEU A C 1
ATOM 649 O O . LEU A 1 80 ? -6.752 9.362 8.550 1.00 95.00 80 LEU A O 1
ATOM 653 N N . PRO A 1 81 ? -7.052 11.000 10.073 1.00 89.69 81 PRO A N 1
ATOM 654 C CA . PRO A 1 81 ? -8.471 10.728 10.325 1.00 89.69 81 PRO A CA 1
ATOM 655 C C . PRO A 1 81 ? -9.381 10.972 9.115 1.00 89.69 81 PRO A C 1
ATOM 657 O O . PRO A 1 81 ? -10.529 10.546 9.120 1.00 89.69 81 PRO A O 1
ATOM 660 N N . GLU A 1 82 ? -8.889 11.637 8.074 1.00 93.81 82 GLU A N 1
ATOM 661 C CA . GLU A 1 82 ? -9.574 11.807 6.794 1.00 93.81 82 GLU A CA 1
ATOM 662 C C . GLU A 1 82 ? -9.677 10.504 5.976 1.00 93.81 82 GLU A C 1
ATOM 664 O O . GLU A 1 82 ? -10.396 10.452 4.978 1.00 93.81 82 GLU A O 1
ATOM 669 N N . HIS A 1 83 ? -8.970 9.448 6.389 1.00 94.88 83 HIS A N 1
ATOM 670 C CA . HIS A 1 83 ? -8.923 8.156 5.711 1.00 94.88 83 HIS A CA 1
ATOM 671 C C . HIS A 1 83 ? -9.421 7.039 6.633 1.00 94.88 83 HIS A C 1
ATOM 673 O O . HIS A 1 83 ? -8.624 6.373 7.300 1.00 94.88 83 HIS A O 1
ATOM 679 N N . VAL A 1 84 ? -10.742 6.845 6.647 1.00 95.19 84 VAL A N 1
ATOM 680 C CA . VAL A 1 84 ? -11.439 5.797 7.407 1.00 95.19 84 VAL A CA 1
ATOM 681 C C . VAL A 1 84 ? -11.982 4.733 6.457 1.00 95.19 84 VAL A C 1
ATOM 683 O O . VAL A 1 84 ? -12.554 5.055 5.417 1.00 95.19 84 VAL A O 1
ATOM 686 N N . PHE A 1 85 ? -11.825 3.469 6.837 1.00 95.62 85 PHE A N 1
ATOM 687 C CA . PHE A 1 85 ? -12.248 2.307 6.062 1.00 95.62 85 PHE A CA 1
ATOM 688 C C . PHE A 1 85 ? -13.086 1.370 6.929 1.00 95.62 85 PHE A C 1
ATOM 690 O O . PHE A 1 85 ? -12.792 1.181 8.110 1.00 95.62 85 PHE A O 1
ATOM 697 N N . THR A 1 86 ? -14.103 0.758 6.327 1.00 94.75 86 THR A N 1
ATOM 698 C CA . THR A 1 86 ? -15.000 -0.215 6.976 1.00 94.75 86 THR A CA 1
ATOM 699 C C . THR A 1 86 ? -14.679 -1.663 6.611 1.00 94.75 86 THR A C 1
ATOM 701 O O . THR A 1 86 ? -15.260 -2.586 7.180 1.00 94.75 86 THR A O 1
ATOM 704 N N . THR A 1 87 ? -13.740 -1.874 5.686 1.00 93.44 87 THR A N 1
ATOM 705 C CA . THR A 1 87 ? -13.171 -3.180 5.348 1.00 93.44 87 THR A CA 1
ATOM 706 C C . THR A 1 87 ? -11.649 -3.091 5.374 1.00 93.44 87 THR A C 1
ATOM 708 O O . THR A 1 87 ? -11.065 -2.027 5.137 1.00 93.44 87 THR A O 1
ATOM 711 N N . ILE A 1 88 ? -10.990 -4.207 5.681 1.00 92.75 88 ILE A N 1
ATOM 712 C CA . ILE A 1 88 ? -9.527 -4.258 5.671 1.00 92.75 88 ILE A CA 1
ATOM 713 C C . ILE A 1 88 ? -8.991 -4.316 4.234 1.00 92.75 88 ILE A C 1
ATOM 715 O O . ILE A 1 88 ? -7.908 -3.806 3.968 1.00 92.75 88 ILE A O 1
ATOM 719 N N . GLU A 1 89 ? -9.765 -4.880 3.305 1.00 94.75 89 GLU A N 1
ATOM 720 C CA . GLU A 1 89 ? -9.500 -4.917 1.867 1.00 94.75 89 GLU A CA 1
ATOM 721 C C . GLU A 1 89 ? -9.339 -3.503 1.298 1.00 94.75 89 GLU A C 1
ATOM 723 O O . GLU A 1 89 ? -8.306 -3.203 0.696 1.00 94.75 89 GLU A O 1
ATOM 728 N N . ASP A 1 90 ? -10.310 -2.614 1.543 1.00 95.12 90 ASP A N 1
ATOM 729 C CA . ASP A 1 90 ? -10.263 -1.229 1.056 1.00 95.12 90 ASP A CA 1
ATOM 730 C C . ASP A 1 90 ? -9.073 -0.472 1.654 1.00 95.12 90 ASP A C 1
ATOM 732 O O . ASP A 1 90 ? -8.383 0.285 0.965 1.00 95.12 90 ASP A O 1
ATOM 736 N N . ALA A 1 91 ? -8.799 -0.714 2.937 1.00 95.56 91 ALA A N 1
ATOM 737 C CA . ALA A 1 91 ? -7.700 -0.094 3.658 1.00 95.56 91 ALA A CA 1
ATOM 738 C C . ALA A 1 91 ? -6.325 -0.535 3.115 1.00 95.56 91 ALA A C 1
ATOM 740 O O . ALA A 1 91 ? -5.450 0.298 2.864 1.00 95.56 91 ALA A O 1
ATOM 741 N N . GLU A 1 92 ? -6.125 -1.837 2.894 1.00 96.38 92 GLU A N 1
ATOM 742 C CA . GLU A 1 92 ? -4.895 -2.388 2.310 1.00 96.38 92 GLU A CA 1
ATOM 743 C C . GLU A 1 92 ? -4.724 -1.955 0.851 1.00 96.38 92 GLU A C 1
ATOM 745 O O . GLU A 1 92 ? -3.621 -1.574 0.445 1.00 96.38 92 GLU A O 1
ATOM 750 N N . PHE A 1 93 ? -5.807 -1.933 0.067 1.00 96.56 93 PHE A N 1
ATOM 751 C CA . PHE A 1 93 ? -5.772 -1.431 -1.305 1.00 96.56 93 PHE A CA 1
ATOM 752 C C . PHE A 1 93 ? -5.390 0.049 -1.364 1.00 96.56 93 PHE A C 1
ATOM 754 O O . PHE A 1 93 ? -4.563 0.444 -2.189 1.00 96.56 93 PHE A O 1
ATOM 761 N N . PHE A 1 94 ? -5.904 0.865 -0.445 1.00 96.25 94 PHE A N 1
ATOM 762 C CA . PHE A 1 94 ? -5.508 2.264 -0.334 1.00 96.25 94 PHE A CA 1
ATOM 763 C C . PHE A 1 94 ? -4.013 2.418 -0.024 1.00 96.25 94 PHE A C 1
ATOM 765 O O . PHE A 1 94 ? -3.318 3.196 -0.680 1.00 96.25 94 PHE A O 1
ATOM 772 N N . VAL A 1 95 ? -3.488 1.657 0.944 1.00 96.00 95 VAL A N 1
ATOM 773 C CA . VAL A 1 95 ? -2.054 1.676 1.281 1.00 96.00 95 VAL A CA 1
ATOM 774 C C . VAL A 1 95 ? -1.201 1.249 0.085 1.00 96.00 95 VAL A C 1
ATOM 776 O O . VAL A 1 95 ? -0.172 1.872 -0.183 1.00 96.00 95 VAL A O 1
ATOM 779 N N . PHE A 1 96 ? -1.623 0.219 -0.650 1.00 96.50 96 PHE A N 1
ATOM 780 C CA . PHE A 1 96 ? -0.953 -0.213 -1.874 1.00 96.50 96 PHE A CA 1
ATOM 781 C C . PHE A 1 96 ? -0.927 0.895 -2.932 1.00 96.50 96 PHE A C 1
ATOM 783 O O . PHE A 1 96 ? 0.149 1.203 -3.439 1.00 96.50 96 PHE A O 1
ATOM 790 N N . ARG A 1 97 ? -2.064 1.555 -3.202 1.00 96.00 97 ARG A N 1
ATOM 791 C CA . ARG A 1 97 ? -2.145 2.688 -4.143 1.00 96.00 97 ARG A CA 1
ATOM 792 C C . ARG A 1 97 ? -1.199 3.823 -3.767 1.00 96.00 97 ARG A C 1
ATOM 794 O O . ARG A 1 97 ? -0.462 4.298 -4.623 1.00 96.00 97 ARG A O 1
ATOM 801 N N . ARG A 1 98 ? -1.153 4.211 -2.488 1.00 94.81 98 ARG A N 1
ATOM 802 C CA . ARG A 1 98 ? -0.220 5.247 -2.009 1.00 94.81 98 ARG A CA 1
ATOM 803 C C . ARG A 1 98 ? 1.235 4.855 -2.231 1.00 94.81 98 ARG A C 1
ATOM 805 O O . ARG A 1 98 ? 2.007 5.651 -2.747 1.00 94.81 98 ARG A O 1
ATOM 812 N N . ARG A 1 99 ? 1.606 3.617 -1.897 1.00 94.06 99 ARG A N 1
ATOM 813 C CA . ARG A 1 99 ? 2.975 3.118 -2.112 1.00 94.06 99 ARG A CA 1
ATOM 814 C C . ARG A 1 99 ? 3.331 3.024 -3.592 1.00 94.06 99 ARG A C 1
ATOM 816 O O . ARG A 1 99 ? 4.481 3.254 -3.947 1.00 94.06 99 ARG A O 1
ATOM 823 N N . TRP A 1 100 ? 2.367 2.675 -4.440 1.00 95.50 100 TRP A N 1
ATOM 824 C CA . TRP A 1 100 ? 2.533 2.664 -5.888 1.00 95.50 100 TRP A CA 1
ATOM 825 C C . TRP A 1 100 ? 2.804 4.077 -6.418 1.00 95.50 100 TRP A C 1
ATOM 827 O O . TRP A 1 100 ? 3.800 4.290 -7.104 1.00 95.50 100 TRP A O 1
ATOM 837 N N . GLU A 1 101 ? 1.972 5.049 -6.040 1.00 95.12 101 GLU A N 1
ATOM 838 C CA . GLU A 1 101 ? 2.123 6.458 -6.416 1.00 95.12 101 GLU A CA 1
ATOM 839 C C . GLU A 1 101 ? 3.460 7.041 -5.929 1.00 95.12 101 GLU A C 1
ATOM 841 O O . GLU A 1 101 ? 4.188 7.643 -6.711 1.00 95.12 101 GLU A O 1
ATOM 846 N N . GLU A 1 102 ? 3.849 6.799 -4.673 1.00 91.81 102 GLU A N 1
ATOM 847 C CA . GLU A 1 102 ? 5.144 7.241 -4.129 1.00 91.81 102 GLU A CA 1
ATOM 848 C C . GLU A 1 102 ? 6.344 6.625 -4.865 1.00 91.81 102 GLU A C 1
ATOM 850 O O . GLU A 1 102 ? 7.405 7.245 -4.964 1.00 91.81 102 GLU A O 1
ATOM 855 N N . MET A 1 103 ? 6.200 5.392 -5.355 1.00 92.00 103 MET A N 1
ATOM 856 C CA . MET A 1 103 ? 7.278 4.650 -6.006 1.00 92.00 103 MET A CA 1
ATOM 857 C C . MET A 1 103 ? 7.417 4.983 -7.490 1.00 92.00 103 MET A C 1
ATOM 859 O O . MET A 1 103 ? 8.538 5.053 -7.994 1.00 92.00 103 MET A O 1
ATOM 863 N N . PHE A 1 104 ? 6.295 5.161 -8.186 1.00 94.69 104 PHE A N 1
ATOM 864 C CA . PHE A 1 104 ? 6.249 5.276 -9.644 1.00 94.69 104 PHE A CA 1
ATOM 865 C C . PHE A 1 104 ? 5.741 6.632 -10.146 1.00 94.69 104 PHE A C 1
ATOM 867 O O . PHE A 1 104 ? 5.781 6.889 -11.346 1.00 94.69 104 PHE A O 1
ATOM 874 N N . GLY A 1 105 ? 5.299 7.513 -9.248 1.00 94.88 105 GLY A N 1
ATOM 875 C CA . GLY A 1 105 ? 4.897 8.887 -9.550 1.00 94.88 105 GLY A CA 1
ATOM 876 C C . GLY A 1 105 ? 3.492 9.048 -10.134 1.00 94.88 105 GLY A C 1
ATOM 877 O O . GLY A 1 105 ? 3.130 10.163 -10.499 1.00 94.88 105 GLY A O 1
ATOM 878 N N . ALA A 1 106 ? 2.707 7.973 -10.244 1.00 91.94 106 ALA A N 1
ATOM 879 C CA . ALA A 1 106 ? 1.339 8.018 -10.756 1.00 91.94 106 ALA A CA 1
ATOM 880 C C . ALA A 1 106 ? 0.468 6.932 -10.117 1.00 91.94 106 ALA A C 1
ATOM 882 O O . ALA A 1 106 ? 0.940 5.818 -9.900 1.00 91.94 106 ALA A O 1
ATOM 883 N N . ASP A 1 107 ? -0.806 7.238 -9.870 1.00 90.94 107 ASP A N 1
ATOM 884 C CA . ASP A 1 107 ? -1.827 6.253 -9.505 1.00 90.94 107 ASP A CA 1
ATOM 885 C C . ASP A 1 107 ? -2.618 5.832 -10.756 1.00 90.94 107 ASP A C 1
ATOM 887 O O . ASP A 1 107 ? -3.319 6.668 -11.337 1.00 90.94 107 ASP A O 1
ATOM 891 N N . PRO A 1 108 ? -2.560 4.550 -11.165 1.00 90.69 108 PRO A N 1
ATOM 892 C CA . PRO A 1 108 ? -3.336 4.045 -12.295 1.00 90.69 108 PRO A CA 1
ATOM 893 C C . PRO A 1 108 ? -4.847 4.285 -12.176 1.00 90.69 108 PRO A C 1
ATOM 895 O O . PRO A 1 108 ? -5.524 4.415 -13.192 1.00 90.69 108 PRO A O 1
ATOM 898 N N . GLY A 1 109 ? -5.381 4.381 -10.953 1.00 84.56 109 GLY A N 1
ATOM 899 C CA . GLY A 1 109 ? -6.804 4.611 -10.700 1.00 84.56 109 GLY A CA 1
ATOM 900 C C . GLY A 1 109 ? -7.237 6.080 -10.671 1.00 84.56 109 GLY A C 1
ATOM 901 O O . GLY A 1 109 ? -8.420 6.340 -10.475 1.00 84.56 109 GLY A O 1
ATOM 902 N N . ALA A 1 110 ? -6.331 7.052 -10.831 1.00 77.88 110 ALA A N 1
ATOM 903 C CA . ALA A 1 110 ? -6.660 8.480 -10.706 1.00 77.88 110 ALA A CA 1
ATOM 904 C C . ALA A 1 110 ? -7.406 9.079 -11.920 1.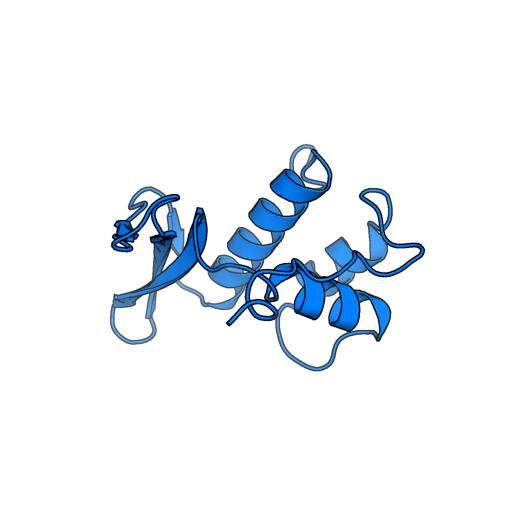00 77.88 110 ALA A C 1
ATOM 906 O O . ALA A 1 110 ? -7.827 10.233 -11.866 1.00 77.88 110 ALA A O 1
ATOM 907 N N . GLY A 1 111 ? -7.564 8.321 -13.011 1.00 59.19 111 GLY A N 1
ATOM 908 C CA . GLY A 1 111 ? -8.205 8.769 -14.256 1.00 59.19 111 GLY A CA 1
ATOM 909 C C . GLY A 1 111 ? -9.505 8.045 -14.624 1.00 59.19 111 GLY A C 1
ATOM 910 O O . GLY A 1 111 ? -9.895 8.106 -15.788 1.00 59.19 111 GLY A O 1
ATOM 911 N N . SER A 1 112 ? -10.124 7.316 -13.687 1.00 45.94 112 SER A N 1
ATOM 912 C CA . SER A 1 112 ? -11.355 6.526 -13.892 1.00 45.94 112 SER A CA 1
ATOM 913 C C . SER A 1 112 ? -12.552 7.103 -13.148 1.00 45.94 112 SER A C 1
ATOM 915 O O . SER A 1 112 ? -12.350 7.586 -12.012 1.00 45.94 112 SER A O 1
#